Protein AF-A0A9W6N5J0-F1 (afdb_monomer_lite)

Structure (mmCIF, N/CA/C/O backbone):
data_AF-A0A9W6N5J0-F1
#
_entry.id   AF-A0A9W6N5J0-F1
#
loop_
_atom_site.group_PDB
_atom_site.id
_atom_site.type_symbol
_atom_site.label_atom_id
_atom_site.label_alt_id
_atom_site.label_comp_id
_atom_site.label_asym_id
_atom_site.label_entity_id
_atom_site.label_seq_id
_atom_site.pdbx_PDB_ins_code
_atom_site.Cartn_x
_atom_site.Cartn_y
_atom_site.Cartn_z
_atom_site.occupancy
_atom_site.B_iso_or_equiv
_atom_site.auth_seq_id
_atom_site.auth_comp_id
_atom_site.auth_asym_id
_atom_site.auth_atom_id
_atom_site.pdbx_PDB_model_num
ATOM 1 N N . MET A 1 1 ? 11.564 -13.290 27.080 1.00 44.34 1 MET A N 1
ATOM 2 C CA . MET A 1 1 ? 10.915 -12.140 27.742 1.00 44.34 1 MET A CA 1
ATOM 3 C C . MET A 1 1 ? 9.506 -12.559 28.093 1.00 44.34 1 MET A C 1
ATOM 5 O O . MET A 1 1 ? 8.790 -13.004 27.209 1.00 44.34 1 MET A O 1
ATOM 9 N N . GLU A 1 2 ? 9.137 -12.496 29.365 1.00 52.59 2 GLU A N 1
ATOM 10 C CA . GLU A 1 2 ? 7.777 -12.799 29.810 1.00 52.59 2 GLU A CA 1
ATOM 11 C C . GLU A 1 2 ? 6.913 -11.552 29.560 1.00 52.59 2 GLU A C 1
ATOM 13 O O . GLU A 1 2 ? 7.133 -10.499 30.161 1.00 52.59 2 GLU A O 1
ATOM 18 N N . GLY A 1 3 ? 6.022 -11.617 28.568 1.00 68.94 3 GLY A N 1
ATOM 19 C CA . GLY A 1 3 ? 5.199 -10.479 28.157 1.00 68.94 3 GLY A CA 1
ATOM 20 C C . GLY A 1 3 ? 4.095 -10.195 29.174 1.00 68.94 3 GLY A C 1
ATOM 21 O O . GLY A 1 3 ? 3.317 -11.088 29.510 1.00 68.94 3 GLY A O 1
ATOM 22 N N . ARG A 1 4 ? 3.992 -8.951 29.658 1.00 82.31 4 ARG A N 1
ATOM 23 C CA . ARG A 1 4 ? 2.873 -8.528 30.515 1.00 82.31 4 ARG A CA 1
ATOM 24 C C . ARG A 1 4 ? 1.590 -8.470 29.685 1.00 82.31 4 ARG A C 1
ATOM 26 O O . ARG A 1 4 ? 1.482 -7.632 28.796 1.00 82.31 4 ARG A O 1
ATOM 33 N N . ARG A 1 5 ? 0.615 -9.328 29.998 1.00 84.19 5 ARG A N 1
ATOM 34 C CA . ARG A 1 5 ? -0.724 -9.281 29.394 1.00 84.19 5 ARG A CA 1
ATOM 35 C C . ARG A 1 5 ? -1.552 -8.163 30.025 1.00 84.19 5 ARG A C 1
ATOM 37 O O . ARG A 1 5 ? -1.463 -7.926 31.229 1.00 84.19 5 ARG A O 1
ATOM 44 N N . ARG A 1 6 ? -2.346 -7.483 29.201 1.00 86.44 6 ARG A N 1
ATOM 45 C CA . ARG A 1 6 ? -3.316 -6.461 29.606 1.00 86.44 6 ARG A CA 1
ATOM 46 C C . ARG A 1 6 ? -4.652 -6.771 28.943 1.00 86.44 6 ARG A C 1
ATOM 48 O O . ARG A 1 6 ? -4.665 -7.260 27.818 1.00 86.44 6 ARG A O 1
ATOM 55 N N . THR A 1 7 ? -5.738 -6.470 29.640 1.00 92.31 7 THR A N 1
ATOM 56 C CA . THR A 1 7 ? -7.100 -6.518 29.097 1.00 92.31 7 THR A CA 1
ATOM 57 C C . THR A 1 7 ? -7.519 -5.089 28.768 1.00 92.31 7 THR A C 1
ATOM 59 O O . THR A 1 7 ? -7.292 -4.193 29.581 1.00 92.31 7 THR A O 1
ATOM 62 N N . ILE A 1 8 ? -8.079 -4.880 27.577 1.00 89.94 8 ILE A N 1
ATOM 63 C CA . ILE A 1 8 ? -8.621 -3.598 27.117 1.00 89.94 8 ILE A CA 1
ATOM 64 C C . ILE A 1 8 ? -10.111 -3.818 26.871 1.00 89.94 8 ILE A C 1
ATOM 66 O O . ILE A 1 8 ? -10.478 -4.752 26.161 1.00 89.94 8 ILE A O 1
ATOM 70 N N . GLU A 1 9 ? -10.949 -2.987 27.480 1.00 94.81 9 GLU A N 1
ATOM 71 C CA . GLU A 1 9 ? -12.390 -2.979 27.233 1.00 94.81 9 GLU A CA 1
ATOM 72 C C . GLU A 1 9 ? -12.690 -2.041 26.062 1.00 94.81 9 GLU A C 1
ATOM 74 O O . GLU A 1 9 ? -12.147 -0.937 25.989 1.00 94.81 9 GLU A O 1
ATOM 79 N N . VAL A 1 10 ? -13.527 -2.502 25.136 1.00 93.75 10 VAL A N 1
ATOM 80 C CA . VAL A 1 10 ? -13.966 -1.759 23.950 1.00 93.75 10 VAL A CA 1
ATOM 81 C C . VAL A 1 10 ? -15.459 -1.985 23.742 1.00 93.75 10 VAL A C 1
ATOM 83 O O . VAL A 1 10 ? -16.006 -2.982 24.218 1.00 93.75 10 VAL A O 1
ATOM 86 N N . ASP A 1 11 ? -16.106 -1.076 23.018 1.00 97.69 11 ASP A N 1
ATOM 87 C CA . ASP A 1 11 ? -17.498 -1.249 22.605 1.00 97.69 11 ASP A CA 1
ATOM 88 C C . ASP A 1 11 ? -17.659 -2.458 21.669 1.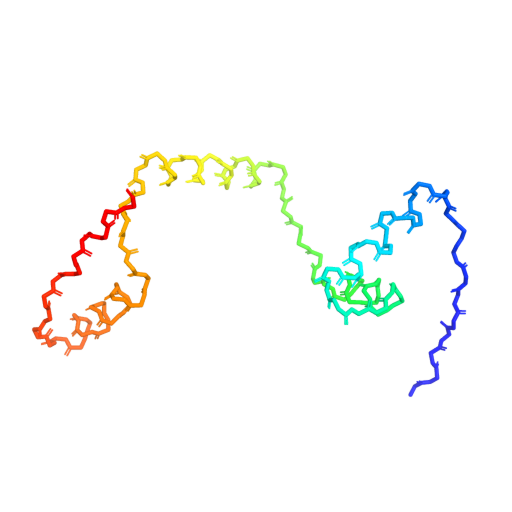00 97.69 11 ASP A C 1
ATOM 90 O O . ASP A 1 11 ? -16.733 -2.837 20.946 1.00 97.69 11 ASP A O 1
ATOM 94 N N . GLU A 1 12 ? -18.855 -3.049 21.650 1.00 96.44 12 GLU A N 1
ATOM 95 C CA . GLU A 1 12 ? -19.153 -4.253 20.861 1.00 96.44 12 GLU A CA 1
ATOM 96 C C . GLU A 1 12 ? -18.910 -4.037 19.357 1.00 96.44 12 GLU A C 1
ATOM 98 O O . GLU A 1 12 ? -18.261 -4.860 18.711 1.00 96.44 12 GLU A O 1
ATOM 103 N N . ASP A 1 13 ? -19.319 -2.885 18.818 1.00 96.44 13 ASP A N 1
ATOM 104 C CA . ASP A 1 13 ? -19.084 -2.528 17.412 1.00 96.44 13 ASP A CA 1
ATOM 105 C C . ASP A 1 13 ? -17.583 -2.463 17.076 1.00 96.44 13 ASP A C 1
ATOM 107 O O . ASP A 1 13 ? -17.148 -2.873 15.994 1.00 96.44 13 ASP A O 1
ATOM 111 N N . VAL A 1 14 ? -16.768 -1.986 18.022 1.00 94.50 14 VAL A N 1
ATOM 112 C CA . VAL A 1 14 ? -15.309 -1.912 17.875 1.00 94.50 14 VAL A CA 1
ATOM 113 C C . VAL A 1 14 ? -14.695 -3.307 17.953 1.00 94.50 14 VAL A C 1
ATOM 115 O O . VAL A 1 14 ? -13.810 -3.618 17.157 1.00 94.50 14 VAL A O 1
ATOM 118 N N . ALA A 1 15 ? -15.178 -4.169 18.853 1.00 95.44 15 ALA A N 1
ATOM 119 C CA . ALA A 1 15 ? -14.728 -5.557 18.938 1.00 95.44 15 ALA A CA 1
ATOM 120 C C . ALA A 1 15 ? -14.951 -6.298 17.609 1.00 95.44 15 ALA A C 1
ATOM 122 O O . ALA A 1 15 ? -14.015 -6.897 17.079 1.00 95.44 15 ALA A O 1
ATOM 123 N N . VAL A 1 16 ? -16.142 -6.165 17.012 1.00 96.75 16 VAL A N 1
ATOM 124 C CA . VAL A 1 16 ? -16.467 -6.765 15.706 1.00 96.75 16 VAL A CA 1
ATOM 125 C C . VAL A 1 16 ? -15.550 -6.233 14.601 1.00 96.75 16 VAL A C 1
ATOM 127 O O . VAL A 1 16 ? -15.056 -7.001 13.770 1.00 96.75 16 VAL A O 1
ATOM 130 N N . ALA A 1 17 ? -15.284 -4.923 14.584 1.00 93.62 17 ALA A N 1
ATOM 131 C CA . ALA A 1 17 ? -14.382 -4.322 13.605 1.00 93.62 17 ALA A CA 1
ATOM 132 C C . ALA A 1 17 ? -12.938 -4.844 13.742 1.00 93.62 17 ALA A C 1
ATOM 134 O O . ALA A 1 17 ? -12.296 -5.152 12.732 1.00 93.62 17 ALA A O 1
ATOM 135 N N . LEU A 1 18 ? -12.442 -4.988 14.975 1.00 93.75 18 LEU A N 1
ATOM 136 C CA . LEU A 1 18 ? -11.110 -5.527 15.262 1.00 93.75 18 LEU A CA 1
ATOM 137 C C . LEU A 1 18 ? -10.991 -7.002 14.863 1.00 93.75 18 LEU A C 1
ATOM 139 O O . LEU A 1 18 ? -10.000 -7.385 14.242 1.00 93.75 18 LEU A O 1
ATOM 143 N N . GLU A 1 19 ? -11.998 -7.821 15.169 1.00 94.62 19 GLU A N 1
ATOM 144 C CA . GLU A 1 19 ? -12.036 -9.235 14.781 1.00 94.62 19 GLU A CA 1
ATOM 145 C C . GLU A 1 19 ? -12.028 -9.409 13.263 1.00 94.62 19 GLU A C 1
ATOM 147 O O . GLU A 1 19 ? -11.263 -10.219 12.733 1.00 94.62 19 GLU A O 1
ATOM 152 N N . LYS A 1 20 ? -12.828 -8.609 12.548 1.00 94.94 20 LYS A N 1
ATOM 153 C CA . LYS A 1 20 ? -12.859 -8.627 11.085 1.00 94.94 20 LYS A CA 1
ATOM 154 C C . LYS A 1 20 ? -11.488 -8.296 10.494 1.00 94.94 20 LYS A C 1
ATOM 156 O O . LYS A 1 20 ? -11.004 -9.025 9.632 1.00 94.94 20 LYS A O 1
ATOM 161 N N . ARG A 1 21 ? -10.852 -7.224 10.971 1.00 89.81 21 ARG A N 1
ATOM 162 C CA . ARG A 1 21 ? -9.537 -6.789 10.480 1.00 89.81 21 ARG A CA 1
ATOM 163 C C . ARG A 1 21 ? -8.444 -7.820 10.779 1.00 89.81 21 ARG A C 1
ATOM 165 O O . ARG A 1 21 ? -7.610 -8.098 9.921 1.00 89.81 21 ARG A O 1
ATOM 172 N N . ALA A 1 22 ? -8.481 -8.453 11.951 1.00 91.69 22 ALA A N 1
ATOM 173 C CA . ALA A 1 22 ? -7.548 -9.524 12.296 1.00 91.69 22 ALA A CA 1
ATOM 174 C C . ALA A 1 22 ? -7.730 -10.756 11.388 1.00 91.69 22 ALA A C 1
ATOM 176 O O . ALA A 1 22 ? -6.747 -11.351 10.939 1.00 91.69 22 ALA A O 1
ATOM 177 N N . ALA A 1 23 ? -8.980 -11.093 11.050 1.00 92.44 23 ALA A N 1
ATOM 178 C CA . ALA A 1 23 ? -9.299 -12.175 10.122 1.00 92.44 23 ALA A CA 1
ATOM 179 C C . ALA A 1 23 ? -8.817 -11.891 8.688 1.00 92.44 23 ALA A C 1
ATOM 181 O O . ALA A 1 23 ? -8.309 -12.803 8.036 1.00 92.44 23 ALA A O 1
ATOM 182 N N . GLU A 1 24 ? -8.910 -10.644 8.211 1.00 91.69 24 GLU A N 1
ATOM 183 C CA . GLU A 1 24 ? -8.347 -10.221 6.915 1.00 91.69 24 GLU A CA 1
ATOM 184 C C . GLU A 1 24 ? -6.824 -10.444 6.854 1.00 91.69 24 GLU A C 1
ATOM 186 O O . GLU A 1 24 ? -6.294 -10.832 5.814 1.00 91.69 24 GLU A O 1
ATOM 191 N N . GLY A 1 25 ? -6.131 -10.272 7.985 1.00 85.19 25 GLY A N 1
ATOM 192 C CA . GLY A 1 25 ? -4.704 -10.564 8.145 1.00 85.19 25 GLY A CA 1
ATOM 193 C C . GLY A 1 25 ? -4.364 -12.016 8.512 1.00 85.19 25 GLY A C 1
ATOM 194 O O . GLY A 1 25 ? -3.193 -12.307 8.752 1.00 85.19 25 GLY A O 1
ATOM 195 N N . ALA A 1 26 ? -5.354 -12.917 8.592 1.00 93.25 26 ALA A N 1
ATOM 196 C CA . ALA A 1 26 ? -5.210 -14.309 9.039 1.00 93.25 26 ALA A CA 1
ATOM 197 C C . ALA A 1 26 ? -4.455 -14.469 10.380 1.00 93.25 26 ALA A C 1
ATOM 199 O O . ALA A 1 26 ? -3.682 -15.412 10.566 1.00 93.25 26 ALA A O 1
ATOM 200 N N . MET A 1 27 ? -4.678 -13.549 11.321 1.00 92.94 27 MET A N 1
ATOM 201 C CA . MET A 1 27 ? -4.001 -13.509 12.620 1.00 92.94 27 MET A CA 1
ATOM 202 C C . MET A 1 27 ? -4.983 -13.254 13.767 1.00 92.94 27 MET A C 1
ATOM 204 O O . MET A 1 27 ? -6.157 -12.960 13.548 1.00 92.94 27 MET A O 1
ATOM 208 N N . SER A 1 28 ? -4.524 -13.396 15.014 1.00 93.94 28 SER A N 1
ATOM 209 C CA . SER A 1 28 ? -5.353 -13.063 1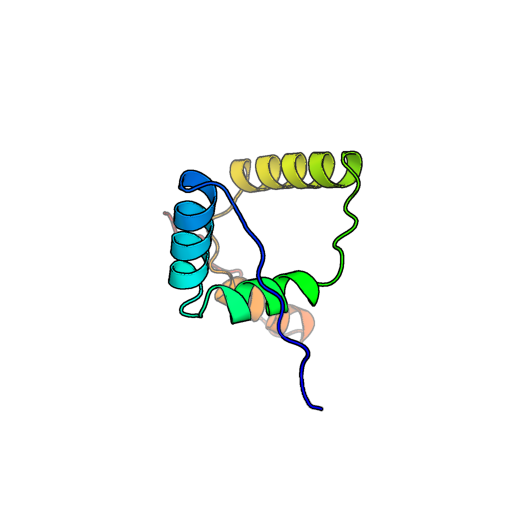6.175 1.00 93.94 28 SER A CA 1
ATOM 210 C C . SER A 1 28 ? -5.434 -11.546 16.380 1.00 93.94 28 SER A C 1
ATOM 212 O O . SER A 1 28 ? -4.515 -10.817 16.010 1.00 93.94 28 SER A O 1
ATOM 214 N N . VAL A 1 29 ? -6.496 -11.060 17.034 1.00 90.50 29 VAL A N 1
ATOM 215 C CA . VAL A 1 29 ? -6.622 -9.633 17.401 1.00 90.50 29 VAL A CA 1
ATOM 216 C C . VAL A 1 29 ? -5.432 -9.174 18.250 1.00 90.50 29 VAL A C 1
ATOM 218 O O . VAL A 1 29 ? -4.925 -8.074 18.060 1.00 90.50 29 VAL A O 1
ATOM 221 N N . SER A 1 30 ? -4.938 -10.027 19.154 1.00 90.56 30 SER A N 1
ATOM 222 C CA . SER A 1 30 ? -3.768 -9.708 19.979 1.00 90.56 30 SER A CA 1
ATOM 223 C C . SER A 1 30 ? -2.493 -9.567 19.149 1.00 90.56 30 SER A C 1
ATOM 225 O O . SER A 1 30 ? -1.687 -8.686 19.440 1.00 90.56 30 SER A O 1
ATOM 227 N N . ASP A 1 31 ? -2.296 -10.428 18.150 1.00 89.06 31 ASP A N 1
ATOM 228 C CA . ASP A 1 31 ? -1.120 -10.369 17.278 1.00 89.06 31 ASP A CA 1
ATOM 229 C C . ASP A 1 31 ? -1.202 -9.165 16.339 1.00 89.06 31 ASP A C 1
ATOM 231 O O . ASP A 1 31 ? -0.211 -8.463 16.169 1.00 89.06 31 ASP A O 1
ATOM 235 N N . MET A 1 32 ? -2.394 -8.875 15.806 1.00 90.19 32 MET A N 1
ATOM 236 C CA . MET A 1 32 ? -2.654 -7.690 14.989 1.00 90.19 32 MET A CA 1
ATOM 237 C C . MET A 1 32 ? -2.366 -6.406 15.767 1.00 90.19 32 MET A C 1
ATOM 239 O O . MET A 1 32 ? -1.631 -5.555 15.284 1.00 90.19 32 MET A O 1
ATOM 243 N N . LEU A 1 33 ? -2.884 -6.274 16.992 1.00 88.44 33 LEU A N 1
ATOM 244 C CA . LEU A 1 33 ? -2.638 -5.091 17.822 1.00 88.44 33 LEU A CA 1
ATOM 245 C C . LEU A 1 33 ? -1.163 -4.961 18.218 1.00 88.44 33 LEU A C 1
ATOM 247 O O . LEU A 1 33 ? -0.645 -3.851 18.291 1.00 88.44 33 LEU A O 1
ATOM 251 N N . ALA A 1 34 ? -0.470 -6.076 18.462 1.00 84.31 34 ALA A N 1
ATOM 252 C CA . ALA A 1 34 ? 0.966 -6.053 18.722 1.00 84.31 34 ALA A CA 1
ATOM 253 C C . ALA A 1 34 ? 1.769 -5.649 17.475 1.00 84.31 34 ALA A C 1
ATOM 255 O O . ALA A 1 34 ? 2.761 -4.934 17.604 1.00 84.31 34 ALA A O 1
ATOM 256 N N . ALA A 1 35 ? 1.342 -6.085 16.288 1.00 76.25 35 ALA A N 1
ATOM 257 C CA . ALA A 1 35 ? 1.951 -5.718 15.018 1.00 76.25 35 ALA A CA 1
ATOM 258 C C . ALA A 1 35 ? 1.707 -4.242 14.671 1.00 76.25 35 ALA A C 1
ATOM 260 O O . ALA A 1 35 ? 2.664 -3.568 14.310 1.00 76.25 35 ALA A O 1
ATOM 261 N N . ASP A 1 36 ? 0.489 -3.722 14.858 1.00 67.81 36 ASP A N 1
ATOM 262 C CA . ASP A 1 36 ? 0.165 -2.301 14.6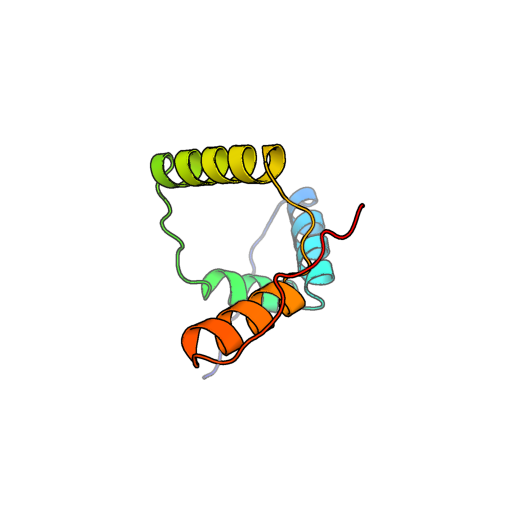54 1.00 67.81 36 ASP A CA 1
ATOM 263 C C . ASP A 1 36 ? 0.931 -1.403 15.640 1.00 67.81 36 ASP A C 1
ATOM 265 O O . ASP A 1 36 ? 1.416 -0.347 15.257 1.00 67.81 36 ASP A O 1
ATOM 269 N N . TYR A 1 37 ? 1.135 -1.836 16.891 1.00 58.53 37 TYR A N 1
ATOM 270 C CA . TYR A 1 37 ? 1.955 -1.095 17.866 1.00 58.53 37 TYR A CA 1
ATOM 271 C C . TYR A 1 37 ? 3.456 -1.089 17.518 1.00 58.53 37 TYR A C 1
ATOM 273 O O . TYR A 1 37 ? 4.217 -0.261 18.020 1.00 58.53 37 TYR A O 1
ATOM 281 N N . LEU A 1 38 ? 3.899 -2.055 16.709 1.00 55.56 38 LEU A N 1
ATOM 282 C CA . LEU A 1 38 ? 5.266 -2.162 16.193 1.00 55.56 38 LEU A CA 1
ATOM 283 C C . LEU A 1 38 ? 5.404 -1.603 14.777 1.00 55.56 38 LEU A C 1
ATOM 285 O O . LEU A 1 38 ? 6.533 -1.505 14.283 1.00 55.56 38 LEU A O 1
ATOM 289 N N . ALA A 1 39 ? 4.295 -1.256 14.121 1.00 61.81 39 ALA A N 1
ATOM 290 C CA . ALA A 1 39 ? 4.348 -0.524 12.878 1.00 61.81 39 ALA A CA 1
ATOM 291 C C . ALA A 1 39 ? 5.072 0.795 13.172 1.00 61.81 39 ALA A C 1
ATOM 293 O O . ALA A 1 39 ? 4.813 1.416 14.209 1.00 61.81 39 ALA A O 1
ATOM 294 N N . PRO A 1 40 ? 6.035 1.204 12.328 1.00 59.94 40 PRO A N 1
ATOM 295 C CA . PRO A 1 40 ? 6.617 2.526 12.474 1.00 59.94 40 PRO A CA 1
ATOM 296 C C . PRO A 1 40 ? 5.465 3.527 12.503 1.00 59.94 40 PRO A C 1
ATOM 298 O O . PRO A 1 40 ? 4.549 3.408 11.691 1.00 59.94 40 PRO A O 1
ATOM 301 N N . ASP A 1 41 ? 5.499 4.463 13.448 1.00 62.75 41 ASP A N 1
ATOM 302 C CA . ASP A 1 41 ? 4.567 5.584 13.461 1.00 62.75 41 ASP A CA 1
ATOM 303 C C . ASP A 1 41 ? 4.786 6.311 12.130 1.00 62.75 41 ASP A C 1
ATOM 305 O O . ASP A 1 41 ? 5.818 6.955 11.913 1.00 62.75 41 ASP A O 1
ATOM 309 N N . ILE A 1 42 ? 3.898 6.065 11.167 1.00 64.94 42 ILE A N 1
ATOM 310 C CA . ILE A 1 42 ? 3.941 6.727 9.873 1.00 64.94 42 ILE A CA 1
ATOM 311 C C . ILE A 1 42 ? 3.362 8.113 10.144 1.00 64.94 42 ILE A C 1
ATOM 313 O O . ILE A 1 42 ? 2.167 8.350 9.983 1.00 64.94 42 ILE A O 1
ATOM 317 N N . ASP A 1 43 ? 4.225 9.001 10.637 1.00 70.75 43 ASP A N 1
ATOM 318 C CA . ASP A 1 43 ? 3.936 10.420 10.816 1.00 70.75 43 ASP A CA 1
ATOM 319 C C . ASP A 1 43 ? 3.880 11.067 9.430 1.00 70.75 43 ASP A C 1
ATOM 321 O O . ASP A 1 43 ? 4.864 11.582 8.900 1.00 70.75 43 ASP A O 1
ATOM 325 N N . VAL A 1 44 ? 2.731 10.906 8.782 1.00 77.50 44 VAL A N 1
ATOM 326 C CA . VAL A 1 44 ? 2.396 11.579 7.532 1.00 77.50 44 VAL A CA 1
ATOM 327 C C . VAL A 1 44 ? 1.559 12.782 7.913 1.00 77.50 44 VAL A C 1
ATOM 329 O O . VAL A 1 44 ? 0.475 12.646 8.488 1.00 77.50 44 VAL A O 1
ATOM 332 N N . SER A 1 45 ? 2.066 13.972 7.599 1.00 87.62 45 SER A N 1
ATOM 333 C CA . SER A 1 45 ? 1.304 15.188 7.834 1.00 87.62 45 SER A CA 1
ATOM 334 C C . SER A 1 45 ? 0.030 15.185 6.971 1.00 87.62 45 SER A C 1
ATOM 336 O O . SER A 1 45 ? 0.002 14.576 5.897 1.00 87.62 45 SER A O 1
ATOM 338 N N . PRO A 1 46 ? -1.043 15.884 7.384 1.00 88.00 46 PRO A N 1
ATOM 339 C CA . PRO A 1 46 ? -2.236 16.023 6.548 1.00 88.00 46 PRO A CA 1
ATOM 340 C C . PRO A 1 46 ? -1.939 16.605 5.156 1.00 88.00 46 PRO A C 1
ATOM 342 O O . PRO A 1 46 ? -2.643 16.301 4.196 1.00 88.00 46 PRO A O 1
ATOM 345 N N . GLU A 1 47 ? -0.898 17.432 5.050 1.00 90.25 47 GLU A N 1
ATOM 346 C CA . GLU A 1 47 ? -0.440 18.038 3.798 1.00 90.25 47 GLU A CA 1
ATOM 347 C C . GLU A 1 47 ? 0.202 16.989 2.880 1.00 90.25 47 GLU A C 1
ATOM 349 O O . GLU A 1 47 ? -0.162 16.901 1.707 1.00 90.25 47 GLU A O 1
ATOM 354 N N . ASP A 1 48 ? 1.071 16.134 3.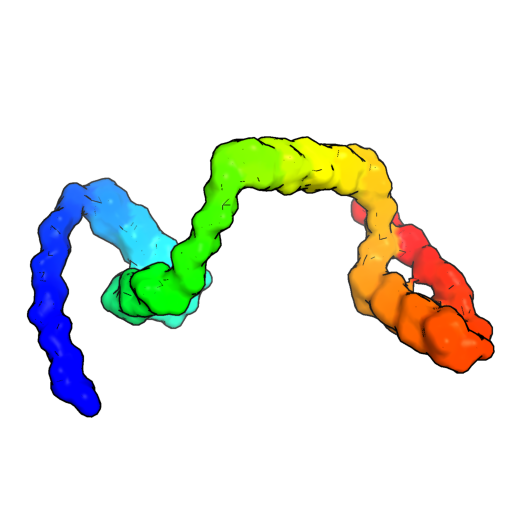428 1.00 89.69 48 ASP A N 1
ATOM 355 C CA . ASP A 1 48 ? 1.688 15.025 2.690 1.00 89.69 48 ASP A CA 1
ATOM 356 C C . ASP A 1 48 ? 0.635 14.013 2.221 1.00 89.69 48 ASP A C 1
ATOM 358 O O . ASP A 1 48 ? 0.696 13.514 1.095 1.00 89.69 48 ASP A O 1
ATOM 362 N N . LEU A 1 49 ? -0.368 13.726 3.059 1.00 90.06 49 LEU A N 1
ATOM 363 C CA . LEU A 1 49 ? -1.470 12.842 2.684 1.00 90.06 49 LEU A CA 1
ATOM 364 C C . LEU A 1 49 ? -2.278 13.426 1.518 1.00 90.06 49 LEU A C 1
ATOM 366 O O . LEU A 1 49 ? -2.563 12.714 0.557 1.00 90.06 49 LEU A O 1
ATOM 370 N N . ALA A 1 50 ? -2.602 14.721 1.573 1.00 91.62 50 ALA A N 1
ATOM 371 C CA . ALA A 1 50 ? -3.329 15.399 0.504 1.00 91.62 50 ALA A CA 1
ATOM 372 C C . ALA A 1 50 ? -2.540 15.410 -0.818 1.00 91.62 50 ALA A C 1
ATOM 374 O O . ALA A 1 50 ? -3.126 15.213 -1.886 1.00 91.62 50 ALA A O 1
ATOM 375 N N . GLU A 1 51 ? -1.215 15.587 -0.764 1.00 92.69 51 GLU A N 1
ATOM 376 C CA . GLU A 1 51 ? -0.356 15.483 -1.948 1.00 92.69 51 GLU A CA 1
ATOM 377 C C . GLU A 1 51 ? -0.378 14.062 -2.531 1.00 92.69 51 GLU A C 1
ATOM 379 O O . GLU A 1 51 ? -0.542 13.884 -3.742 1.00 92.69 51 GLU A O 1
ATOM 384 N N . LEU A 1 52 ? -0.247 13.036 -1.685 1.00 91.56 52 LEU A N 1
ATOM 385 C CA . LEU A 1 52 ? -0.290 11.639 -2.119 1.00 91.56 52 LEU A CA 1
ATOM 386 C C . LEU A 1 52 ? -1.638 11.278 -2.754 1.00 91.56 52 LEU A C 1
ATOM 388 O O . LEU A 1 52 ? -1.661 10.599 -3.782 1.00 91.56 52 LEU A O 1
ATOM 392 N N . GLU A 1 53 ? -2.748 11.756 -2.191 1.00 92.94 53 GLU A N 1
ATOM 393 C CA . GLU A 1 53 ? -4.090 11.562 -2.748 1.00 92.94 53 GLU A CA 1
ATOM 394 C C . GLU A 1 53 ? -4.263 12.240 -4.111 1.00 92.94 53 GLU A C 1
ATOM 396 O O . GLU A 1 53 ? -4.870 11.661 -5.015 1.00 92.94 53 GLU A O 1
ATOM 401 N N . GLU A 1 54 ? -3.737 13.455 -4.285 1.00 92.06 54 GLU A N 1
ATOM 402 C CA . GLU A 1 54 ? -3.776 14.146 -5.576 1.00 92.06 54 GLU A CA 1
ATOM 403 C C . GLU A 1 54 ? -2.956 13.387 -6.623 1.00 92.06 54 GLU A C 1
ATOM 405 O O . GLU A 1 54 ? -3.450 13.092 -7.712 1.00 92.06 54 GLU A O 1
ATOM 410 N N . ARG A 1 55 ? -1.738 12.963 -6.268 1.00 88.00 55 ARG A N 1
ATOM 411 C CA . ARG A 1 55 ? -0.871 12.177 -7.158 1.00 88.00 55 ARG A CA 1
ATOM 412 C C . ARG A 1 55 ? -1.482 10.827 -7.522 1.00 88.00 55 ARG A C 1
ATOM 414 O O . ARG A 1 55 ? -1.335 10.383 -8.660 1.00 88.00 55 ARG A O 1
ATOM 421 N N . ALA A 1 56 ? -2.171 10.177 -6.586 1.00 87.88 56 ALA A N 1
ATOM 422 C CA . ALA A 1 56 ? -2.901 8.944 -6.856 1.00 87.88 56 ALA A CA 1
ATOM 423 C C . ALA A 1 56 ? -4.038 9.179 -7.863 1.00 87.88 56 ALA A C 1
ATOM 425 O O . ALA A 1 56 ? -4.160 8.420 -8.823 1.00 87.88 56 ALA A O 1
ATOM 426 N N . ARG A 1 57 ? -4.811 10.264 -7.709 1.00 89.19 57 ARG A N 1
ATOM 427 C CA . ARG A 1 57 ? -5.877 10.643 -8.653 1.00 89.19 57 ARG A CA 1
ATOM 428 C C . ARG A 1 57 ? -5.340 10.968 -10.047 1.00 89.19 57 ARG A C 1
ATOM 430 O O . ARG A 1 57 ? -5.919 10.529 -11.042 1.00 89.19 57 ARG A O 1
ATOM 437 N N . GLU A 1 58 ? -4.230 11.698 -10.142 1.00 85.94 58 GLU A N 1
ATOM 438 C CA . GLU A 1 58 ? -3.552 11.950 -11.420 1.00 85.94 58 GLU A CA 1
ATOM 439 C C . GLU A 1 58 ? -3.081 10.648 -12.073 1.00 85.94 58 GLU A C 1
ATOM 441 O O . GLU A 1 58 ? -3.311 10.428 -13.265 1.00 85.94 58 GLU A O 1
ATOM 446 N N . TRP A 1 59 ? -2.469 9.759 -11.285 1.00 82.06 59 TRP A N 1
ATOM 447 C CA . TRP A 1 59 ? -2.010 8.467 -11.773 1.00 82.06 59 TRP A CA 1
ATOM 448 C C . TRP A 1 59 ? -3.166 7.607 -12.274 1.00 82.06 59 TRP A C 1
ATOM 450 O O . TRP A 1 59 ? -3.048 7.040 -13.351 1.00 82.06 59 TRP A O 1
ATOM 460 N N . GLU A 1 60 ? -4.285 7.532 -11.552 1.00 82.56 60 GLU A N 1
ATOM 461 C CA . GLU A 1 60 ? -5.469 6.781 -11.982 1.00 82.56 60 GLU A CA 1
ATOM 462 C C . GLU A 1 60 ? -6.064 7.315 -13.288 1.00 82.56 60 GLU A C 1
ATOM 464 O O . GLU A 1 60 ? -6.431 6.521 -14.157 1.00 82.56 60 GLU A O 1
ATOM 469 N N . ARG A 1 61 ? -6.121 8.645 -13.451 1.00 79.44 61 ARG A N 1
ATOM 470 C CA . ARG A 1 61 ? -6.623 9.293 -14.672 1.00 79.44 61 ARG A CA 1
ATOM 471 C C . ARG A 1 61 ? -5.792 8.913 -15.895 1.00 79.44 61 ARG A C 1
ATOM 473 O O . ARG A 1 61 ? -6.353 8.598 -16.943 1.00 79.44 61 ARG A O 1
ATOM 480 N N . ASP A 1 62 ? -4.471 8.941 -15.746 1.00 77.31 62 ASP A N 1
ATOM 481 C CA . ASP A 1 62 ? -3.530 8.771 -16.854 1.00 77.31 62 ASP A CA 1
ATOM 482 C C . ASP A 1 62 ? -2.903 7.363 -16.876 1.00 77.31 62 ASP A C 1
ATOM 484 O O . ASP A 1 62 ? -1.939 7.112 -17.609 1.00 77.31 62 ASP A O 1
ATOM 488 N N . ARG A 1 63 ? -3.442 6.418 -16.084 1.00 77.62 63 ARG A N 1
ATOM 489 C CA . ARG A 1 63 ? -2.861 5.084 -15.918 1.00 77.62 63 ARG A CA 1
ATOM 490 C C . ARG A 1 63 ? -2.874 4.329 -17.235 1.00 77.62 63 ARG A C 1
ATOM 492 O O . ARG A 1 63 ? -3.904 3.865 -17.722 1.00 77.62 63 ARG A O 1
ATOM 499 N N . LEU A 1 64 ? -1.681 4.107 -17.760 1.00 72.31 64 LEU A N 1
ATOM 500 C 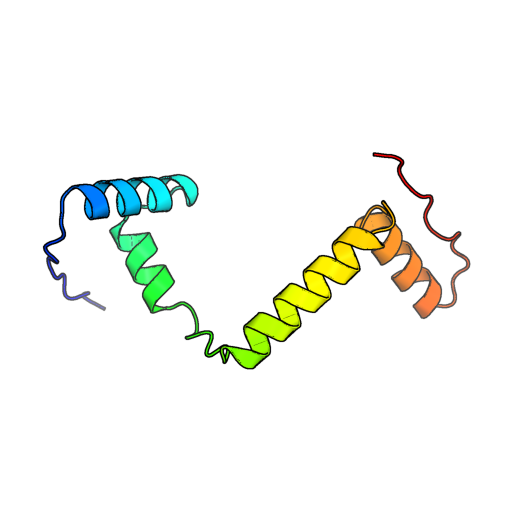CA . LEU A 1 64 ? -1.459 3.213 -18.878 1.00 72.31 64 LEU A CA 1
ATOM 501 C C . LEU A 1 64 ? -1.396 1.777 -18.346 1.00 72.31 64 LEU A C 1
ATOM 503 O O . LEU A 1 64 ? -0.624 1.489 -17.435 1.00 72.31 64 LEU A O 1
ATOM 507 N N . GLY A 1 65 ? -2.239 0.888 -18.879 1.00 80.69 65 GLY A N 1
ATOM 508 C CA . GLY A 1 65 ? -2.402 -0.499 -18.424 1.00 80.69 65 GLY A CA 1
ATOM 509 C C . GLY A 1 65 ? -1.221 -1.421 -18.745 1.00 80.69 65 GLY A C 1
ATOM 510 O O . GLY A 1 65 ? -1.396 -2.473 -19.353 1.00 80.69 65 GLY A O 1
ATOM 511 N N . TYR A 1 66 ? -0.004 -1.009 -18.410 1.00 84.31 66 TYR A N 1
ATOM 512 C CA . TYR A 1 66 ? 1.179 -1.845 -18.531 1.00 84.31 66 TYR A CA 1
ATOM 513 C C . TYR A 1 66 ? 1.246 -2.853 -17.390 1.00 84.31 66 TYR A C 1
ATOM 515 O O . TYR A 1 66 ? 0.888 -2.553 -16.252 1.00 84.31 66 TYR A O 1
ATOM 523 N N . ASP A 1 67 ? 1.743 -4.043 -17.707 1.00 85.19 67 ASP A N 1
ATOM 524 C CA . ASP A 1 67 ? 2.088 -5.025 -16.693 1.00 85.19 67 ASP A CA 1
ATOM 525 C C . ASP A 1 67 ? 3.361 -4.578 -15.959 1.00 85.19 67 ASP A C 1
ATOM 527 O O . ASP A 1 67 ? 4.341 -4.168 -16.590 1.00 85.19 67 ASP A O 1
ATOM 531 N N . ALA A 1 68 ? 3.330 -4.599 -14.626 1.00 84.44 68 ALA A N 1
ATOM 532 C CA . ALA A 1 68 ? 4.428 -4.091 -13.810 1.00 84.44 68 ALA A CA 1
ATOM 533 C C . ALA A 1 68 ? 5.718 -4.898 -14.016 1.00 84.44 68 ALA A C 1
ATOM 535 O O . ALA A 1 68 ? 6.802 -4.308 -14.051 1.00 84.44 68 ALA A O 1
ATOM 536 N N . ASP A 1 69 ? 5.604 -6.215 -14.210 1.00 88.44 69 ASP A N 1
ATOM 537 C CA . ASP A 1 69 ? 6.758 -7.086 -14.423 1.00 88.44 69 ASP A CA 1
ATOM 538 C C . ASP A 1 69 ? 7.381 -6.830 -15.802 1.00 88.44 69 ASP A C 1
ATOM 540 O O . ASP A 1 69 ? 8.601 -6.678 -15.907 1.00 88.44 69 ASP A O 1
ATOM 544 N N . ASP A 1 70 ? 6.549 -6.645 -16.836 1.00 88.44 70 ASP A N 1
ATOM 545 C CA . ASP A 1 70 ? 7.015 -6.310 -18.188 1.00 88.44 70 ASP A CA 1
ATOM 546 C C . ASP A 1 70 ? 7.781 -4.968 -18.200 1.00 88.44 70 ASP A C 1
ATOM 548 O O . ASP A 1 70 ? 8.830 -4.840 -18.839 1.00 88.44 70 ASP A O 1
ATOM 552 N N . VAL A 1 71 ? 7.292 -3.955 -17.468 1.00 89.81 71 VAL A N 1
ATOM 553 C CA . VAL A 1 71 ? 7.969 -2.648 -17.332 1.00 89.81 71 VAL A CA 1
ATOM 554 C C . VAL A 1 71 ? 9.275 -2.771 -16.557 1.00 89.81 71 VAL A C 1
ATOM 556 O O . VAL A 1 71 ? 10.280 -2.177 -16.960 1.00 89.81 71 VAL A O 1
ATOM 559 N N . ALA A 1 72 ? 9.292 -3.544 -15.470 1.00 90.81 72 ALA A N 1
ATOM 560 C CA . ALA A 1 72 ? 10.494 -3.762 -14.676 1.00 90.81 72 ALA A CA 1
ATOM 561 C C . ALA A 1 72 ? 11.591 -4.465 -15.491 1.00 90.81 72 ALA A C 1
ATOM 563 O O . ALA A 1 72 ? 12.757 -4.060 -15.441 1.00 90.81 72 ALA A O 1
ATOM 564 N N . ASP A 1 73 ? 11.233 -5.478 -16.278 1.00 91.12 73 ASP A N 1
ATOM 565 C CA . ASP A 1 73 ? 12.175 -6.202 -17.131 1.00 91.12 73 ASP A CA 1
ATOM 566 C C . ASP A 1 73 ? 12.703 -5.342 -18.279 1.00 91.12 73 ASP A C 1
ATOM 568 O O . ASP A 1 73 ? 13.914 -5.329 -18.533 1.00 91.12 73 ASP A O 1
ATOM 572 N N . TRP A 1 74 ? 11.834 -4.550 -18.912 1.00 94.31 74 TRP A N 1
ATOM 573 C CA . TRP A 1 74 ? 12.250 -3.578 -19.919 1.00 94.31 74 TRP A CA 1
ATOM 574 C C . TRP A 1 74 ? 13.217 -2.526 -19.348 1.00 94.31 74 TRP A C 1
ATOM 576 O O . TRP A 1 74 ? 14.260 -2.255 -19.954 1.00 94.31 74 TRP A O 1
ATOM 586 N N . LEU A 1 75 ? 12.937 -1.975 -18.161 1.00 93.94 75 LEU A N 1
ATOM 587 C CA . LEU A 1 75 ? 13.825 -1.024 -17.480 1.00 93.94 75 LEU A CA 1
ATOM 588 C C . LEU A 1 75 ? 15.188 -1.650 -17.165 1.00 93.94 75 LEU A C 1
ATOM 590 O O . LEU A 1 75 ? 16.223 -1.050 -17.459 1.00 93.94 75 LEU A O 1
ATOM 594 N N . ARG A 1 76 ? 15.215 -2.873 -16.619 1.00 94.00 76 ARG A N 1
ATOM 595 C CA . ARG A 1 76 ? 16.467 -3.597 -16.327 1.00 94.00 76 ARG A CA 1
ATOM 596 C C . ARG A 1 76 ? 17.294 -3.833 -17.586 1.00 94.00 76 ARG A C 1
ATOM 598 O O . ARG A 1 76 ? 18.515 -3.689 -17.550 1.00 94.00 76 ARG A O 1
ATOM 605 N N . ALA A 1 77 ? 16.656 -4.219 -18.689 1.00 92.25 77 ALA A N 1
ATOM 606 C CA . ALA A 1 77 ? 17.338 -4.416 -19.963 1.00 92.25 77 ALA A CA 1
ATOM 607 C C . ALA A 1 77 ? 17.897 -3.098 -20.518 1.00 92.25 77 ALA A C 1
ATOM 609 O O . ALA A 1 77 ? 19.068 -3.058 -20.896 1.00 92.25 77 ALA A O 1
ATOM 610 N N . SER A 1 78 ? 17.108 -2.023 -20.461 1.00 90.19 78 SER A N 1
ATOM 611 C CA . SER A 1 78 ? 17.482 -0.692 -20.951 1.00 90.19 78 SER A CA 1
ATOM 612 C C . SER A 1 78 ? 18.667 -0.104 -20.180 1.00 90.19 78 SER A C 1
ATOM 614 O O . SER A 1 78 ? 19.631 0.363 -20.781 1.00 90.19 78 SER A O 1
ATOM 616 N N . VAL A 1 79 ? 18.647 -0.192 -18.844 1.00 92.19 79 VAL A N 1
ATOM 617 C CA . VAL A 1 79 ? 19.751 0.257 -17.973 1.00 92.19 79 VAL A CA 1
ATOM 618 C C . VAL A 1 79 ? 21.025 -0.558 -18.218 1.00 92.19 79 VAL A C 1
ATOM 620 O O . VAL A 1 79 ? 22.128 -0.022 -18.149 1.00 92.19 79 VAL A O 1
ATOM 623 N N . ALA A 1 80 ? 20.888 -1.843 -18.553 1.00 92.44 80 ALA A N 1
ATOM 624 C CA . ALA A 1 80 ? 22.004 -2.711 -18.923 1.00 92.44 80 ALA A CA 1
ATOM 625 C C . ALA A 1 80 ? 22.490 -2.519 -20.376 1.00 92.44 80 ALA A C 1
ATOM 627 O O . ALA A 1 80 ? 23.375 -3.254 -20.815 1.00 92.44 80 ALA A O 1
ATOM 628 N N . GLY A 1 81 ? 21.908 -1.583 -21.138 1.00 90.94 81 GLY A N 1
ATOM 629 C CA . GLY A 1 81 ? 22.251 -1.336 -22.541 1.00 90.94 81 GLY A CA 1
ATOM 630 C C . GLY A 1 81 ? 21.855 -2.468 -23.495 1.00 90.94 81 GLY A C 1
ATOM 631 O O . GLY A 1 81 ? 22.404 -2.567 -24.590 1.00 90.94 81 GLY A O 1
ATOM 632 N N . ARG A 1 82 ? 20.937 -3.350 -23.084 1.00 90.62 82 ARG A N 1
ATOM 633 C CA . ARG A 1 82 ? 20.392 -4.414 -23.933 1.00 90.62 82 ARG A CA 1
ATOM 634 C C . ARG A 1 82 ? 19.183 -3.893 -24.693 1.00 90.62 82 ARG A C 1
ATOM 636 O O . ARG A 1 82 ? 18.366 -3.168 -24.132 1.00 90.62 82 ARG A O 1
ATOM 643 N N . ASP A 1 83 ? 19.053 -4.311 -25.946 1.00 84.06 83 ASP A N 1
ATOM 644 C CA . ASP A 1 83 ? 17.859 -4.018 -26.729 1.00 84.06 83 ASP A CA 1
ATOM 645 C C . ASP A 1 83 ? 16.688 -4.861 -26.207 1.00 84.06 83 ASP A C 1
ATOM 647 O O . ASP A 1 83 ? 16.740 -6.095 -26.210 1.00 84.06 83 ASP A O 1
ATOM 651 N N . ALA A 1 84 ? 15.660 -4.187 -25.701 1.00 85.19 84 ALA A N 1
ATOM 652 C CA . ALA A 1 84 ? 14.412 -4.792 -25.271 1.00 85.19 84 ALA A CA 1
ATOM 653 C C . ALA A 1 84 ? 13.249 -3.927 -25.770 1.00 85.19 84 ALA A C 1
ATOM 655 O O . ALA A 1 84 ? 13.258 -2.707 -25.566 1.00 85.19 84 ALA A O 1
ATOM 656 N N . PRO A 1 85 ? 12.230 -4.531 -26.406 1.00 86.69 85 PRO A N 1
ATOM 657 C CA . PRO A 1 85 ? 11.080 -3.785 -26.883 1.00 86.69 85 PRO A CA 1
ATOM 658 C C . PRO A 1 85 ? 10.307 -3.200 -25.700 1.00 86.69 85 PRO A C 1
ATOM 660 O O . PRO A 1 85 ? 10.159 -3.847 -24.663 1.00 86.69 85 PRO A O 1
ATOM 663 N N . PHE A 1 86 ? 9.783 -1.988 -25.878 1.00 88.00 86 PHE A N 1
ATOM 664 C CA . PHE A 1 86 ? 8.917 -1.372 -24.880 1.00 88.00 86 PHE A CA 1
ATOM 665 C C . PHE A 1 86 ? 7.676 -2.258 -24.625 1.00 88.00 86 PHE A C 1
ATOM 667 O O . PHE A 1 86 ? 7.122 -2.803 -25.592 1.00 88.00 86 PHE A O 1
ATOM 674 N N . PRO A 1 87 ? 7.227 -2.417 -23.365 1.00 89.38 87 PRO A N 1
ATOM 675 C CA . PRO A 1 87 ? 6.081 -3.248 -23.019 1.00 89.38 87 PRO A CA 1
ATOM 676 C C . PRO A 1 87 ? 4.825 -2.872 -23.797 1.00 89.38 87 PRO A C 1
ATOM 678 O O . PRO A 1 87 ? 4.574 -1.705 -24.104 1.00 89.38 87 PRO A O 1
ATOM 681 N N . LYS A 1 88 ? 3.993 -3.869 -24.100 1.00 85.31 88 LYS A N 1
ATOM 682 C CA . LYS A 1 88 ? 2.697 -3.620 -24.734 1.00 85.31 88 LYS A CA 1
ATOM 683 C C . LYS A 1 88 ? 1.670 -3.253 -23.672 1.00 85.31 88 LYS A C 1
ATOM 685 O O . LYS A 1 88 ? 1.607 -3.879 -22.619 1.00 85.31 88 LYS A O 1
ATOM 690 N N . LEU A 1 89 ? 0.818 -2.286 -23.993 1.00 83.12 89 LEU A N 1
ATOM 691 C CA . LEU A 1 89 ? -0.373 -2.000 -23.199 1.00 83.12 89 LEU A CA 1
ATOM 692 C C . LEU A 1 89 ? -1.261 -3.248 -23.150 1.00 83.12 89 LEU A C 1
ATOM 694 O O . LEU A 1 89 ? -1.662 -3.764 -24.199 1.00 83.12 89 LEU A O 1
ATOM 698 N N . ARG A 1 90 ? -1.613 -3.704 -21.948 1.00 73.19 90 ARG A N 1
ATOM 699 C CA . ARG A 1 90 ? -2.730 -4.628 -21.760 1.00 73.19 90 ARG A CA 1
ATOM 700 C C . ARG A 1 90 ? -3.993 -3.776 -21.681 1.00 73.19 90 ARG A C 1
ATOM 702 O O . ARG A 1 90 ? -4.116 -2.892 -20.839 1.00 73.19 90 ARG A O 1
ATOM 709 N N . LYS A 1 91 ? -4.917 -3.982 -22.622 1.00 60.19 9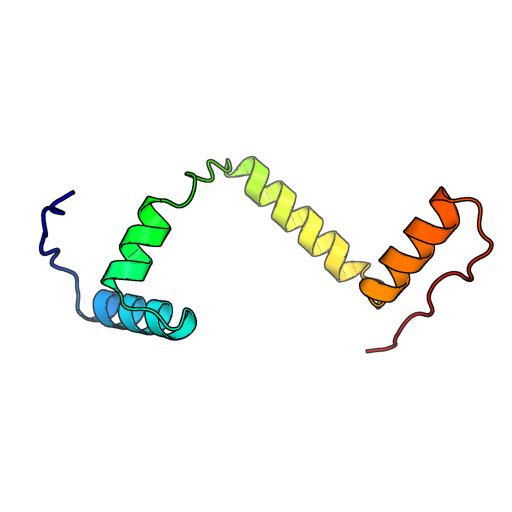1 LYS A N 1
ATOM 710 C CA . LYS A 1 91 ? -6.257 -3.401 -22.501 1.00 60.19 91 LYS A CA 1
ATOM 711 C C . LYS A 1 91 ? -6.972 -4.143 -21.372 1.00 60.19 91 LYS A C 1
ATOM 713 O O . LYS A 1 91 ? -7.107 -5.362 -21.470 1.00 60.19 91 LYS A O 1
ATOM 718 N N . TYR A 1 92 ? -7.358 -3.410 -20.332 1.00 56.53 92 TYR A N 1
ATOM 719 C CA . TYR A 1 92 ? -8.328 -3.860 -19.335 1.00 56.53 92 TYR A CA 1
ATOM 720 C C . TYR A 1 92 ? -9.745 -3.717 -19.890 1.00 56.53 92 TYR A C 1
ATOM 722 O O . TYR A 1 92 ? -9.974 -2.746 -20.652 1.00 56.53 92 TYR A O 1
#

Foldseek 3Di:
DPDDDDDDDDDPVVVVVLCVVCVVVVHDSVVVVVVVVVPPPPPQDPVNVVVVVVVVVVCVVVPFQFDPVQQVVCVVCVVVVHDDDRTDGDDD

Sequence (92 aa):
MEGRRRTIEVDEDVAVALEKRAAEGAMSVSDMLAADYLAPDIDVSPEDLAELEERAREWERDRLGYDADDVADWLRASVAGRDAPFPKLRKY

Radius of gyration: 21.76 Å; chains: 1; bounding box: 41×32×57 Å

Secondary structure (DSSP, 8-state):
-----------HHHHHHHHHHHHHTTS-HHHHHHHHHHS------HHHHHHHHHHHHHHHHT-----HHHHHHHHHHHHTT---PPPPPPP-

pLDDT: mean 84.76, std 11.43, range [44.34, 97.69]

Organism: NCBI:txid1437816